Protein AF-A0A7U9MU35-F1 (afdb_monomer_lite)

Foldseek 3Di:
DDDDDDPPPVPVVVVVVVVVVVVVVVVVVVCVVPVVPVVVVVCVVVVVPPPQPEDPADPDPVPGDDDPSRHDDPPDDFDWDADPVRDIDGPVVVPD

Secondary structure (DSSP, 8-state):
--------SHHHHHHHHHHHHHHHHHHHHHHHHTHHHHHHHHHHHTT-S-----PPPPSSGGG---BTTBPPPTT----EEE-TTS-EEEGGGG--

Sequence (96 aa):
MAKKRNSRKNTRRKYWKVIPILFLIYFSVGVIQNRDSILPFLLERIGVNDDSHSIPVSEEWNLIVVNRWNEIPEDFSISLTELSNGQSVDSRICSS

pLDDT: mean 78.57, std 14.04, range [42.12, 97.62]

Structure (mmCIF, N/CA/C/O backbone):
data_AF-A0A7U9MU35-F1
#
_entry.id   AF-A0A7U9MU35-F1
#
loop_
_atom_site.group_PDB
_atom_site.id
_atom_site.type_symbol
_atom_site.label_atom_id
_atom_site.label_alt_id
_atom_site.label_comp_id
_atom_site.label_asym_id
_atom_site.label_entity_id
_atom_site.label_seq_id
_atom_site.pdbx_PDB_ins_code
_atom_site.Cartn_x
_atom_site.Cartn_y
_atom_site.Cartn_z
_atom_site.occupancy
_atom_site.B_iso_or_equiv
_atom_site.auth_seq_id
_atom_site.auth_comp_id
_atom_site.auth_asym_id
_atom_site.auth_atom_id
_atom_site.pdbx_PDB_model_num
ATOM 1 N N . MET A 1 1 ? 63.395 34.412 -46.638 1.00 42.12 1 MET A N 1
ATOM 2 C CA . MET A 1 1 ? 63.122 33.025 -46.190 1.00 42.12 1 MET A CA 1
ATOM 3 C C . MET A 1 1 ? 61.674 32.966 -45.686 1.00 42.12 1 MET A C 1
ATOM 5 O O . MET A 1 1 ? 61.399 33.515 -44.630 1.00 42.12 1 MET A O 1
ATOM 9 N N . ALA A 1 2 ? 60.718 32.450 -46.474 1.00 52.69 2 ALA A N 1
ATOM 10 C CA . ALA A 1 2 ? 59.279 32.556 -46.175 1.00 52.69 2 ALA A CA 1
ATOM 11 C C . ALA A 1 2 ? 58.666 31.215 -45.725 1.00 52.69 2 ALA A C 1
ATOM 13 O O . ALA A 1 2 ? 58.892 30.163 -46.318 1.00 52.69 2 ALA A O 1
ATOM 14 N N . LYS A 1 3 ? 57.906 31.286 -44.628 1.00 57.56 3 LYS A N 1
ATOM 15 C CA . LYS A 1 3 ? 57.417 30.187 -43.784 1.00 57.56 3 LYS A CA 1
ATOM 16 C C . LYS A 1 3 ? 56.285 29.390 -44.453 1.00 57.56 3 LYS A C 1
ATOM 18 O O . LYS A 1 3 ? 55.227 29.934 -44.762 1.00 57.56 3 LYS A O 1
ATOM 23 N N . LYS A 1 4 ? 56.482 28.076 -44.615 1.00 52.28 4 LYS A N 1
ATOM 24 C CA . LYS A 1 4 ? 55.506 27.130 -45.189 1.00 52.28 4 LYS A CA 1
ATOM 25 C C . LYS A 1 4 ? 54.269 27.005 -44.281 1.00 52.28 4 LYS A C 1
ATOM 27 O O . LYS A 1 4 ? 54.335 26.467 -43.176 1.00 52.28 4 LYS A O 1
ATOM 32 N N . ARG A 1 5 ? 53.131 27.531 -44.743 1.00 60.28 5 ARG A N 1
ATOM 33 C CA . ARG A 1 5 ? 51.836 27.551 -44.040 1.00 60.28 5 ARG A CA 1
ATOM 34 C C . ARG A 1 5 ? 51.211 26.150 -44.032 1.00 60.28 5 ARG A C 1
ATOM 36 O O . ARG A 1 5 ? 50.802 25.629 -45.063 1.00 60.28 5 ARG A O 1
ATOM 43 N N . ASN A 1 6 ? 51.127 25.542 -42.850 1.00 60.56 6 ASN A N 1
ATOM 44 C CA . ASN A 1 6 ? 50.521 24.227 -42.620 1.00 60.56 6 ASN A CA 1
ATOM 45 C C . ASN A 1 6 ? 48.998 24.236 -42.874 1.00 60.56 6 ASN A C 1
ATOM 47 O O . ASN A 1 6 ? 48.211 24.476 -41.959 1.00 60.56 6 ASN A O 1
ATOM 51 N N . SER A 1 7 ? 48.578 23.918 -44.101 1.00 56.69 7 SER A N 1
ATOM 52 C CA . SER A 1 7 ? 47.170 23.773 -44.507 1.00 56.69 7 SER A CA 1
ATOM 53 C C . SER A 1 7 ? 46.738 22.297 -44.567 1.00 56.69 7 SER A C 1
ATOM 55 O O . SER A 1 7 ? 46.437 21.759 -45.625 1.00 56.69 7 SER A O 1
ATOM 57 N N . ARG A 1 8 ? 46.765 21.581 -43.434 1.00 55.25 8 ARG A N 1
ATOM 58 C CA . ARG A 1 8 ? 46.262 20.184 -43.341 1.00 55.25 8 ARG A CA 1
ATOM 59 C C . ARG A 1 8 ? 45.479 19.876 -42.059 1.00 55.25 8 ARG A C 1
ATOM 61 O O . ARG A 1 8 ? 45.236 18.723 -41.734 1.00 55.25 8 ARG A O 1
ATOM 68 N N . LYS A 1 9 ? 45.064 20.903 -41.311 1.00 54.53 9 LYS A N 1
ATOM 69 C CA . LYS A 1 9 ? 44.424 20.736 -39.988 1.00 54.53 9 LYS A CA 1
ATOM 70 C C . LYS A 1 9 ? 42.898 20.933 -39.996 1.00 54.53 9 LYS A C 1
ATOM 72 O O . LYS A 1 9 ? 42.248 20.663 -38.992 1.00 54.53 9 LYS A O 1
ATOM 77 N N . ASN A 1 10 ? 42.316 21.363 -41.122 1.00 56.41 10 ASN A N 1
ATOM 78 C CA . ASN A 1 10 ? 40.887 21.698 -41.227 1.00 56.41 10 ASN A CA 1
ATOM 79 C C . ASN A 1 10 ? 39.981 20.549 -41.690 1.00 56.41 10 ASN A C 1
ATOM 81 O O . ASN A 1 10 ? 38.771 20.671 -41.563 1.00 56.41 10 ASN A O 1
ATOM 85 N N . THR A 1 11 ? 40.513 19.441 -42.205 1.00 56.50 11 THR A N 1
ATOM 86 C CA . THR A 1 11 ? 39.700 18.283 -42.624 1.00 56.50 11 THR A CA 1
ATOM 87 C C . THR A 1 11 ? 39.333 17.397 -41.436 1.00 56.50 11 THR A C 1
ATOM 89 O O . THR A 1 11 ? 38.158 17.113 -41.239 1.00 56.50 11 THR A O 1
ATOM 92 N N . ARG A 1 12 ? 40.291 17.066 -40.556 1.00 61.91 12 ARG A N 1
ATOM 93 C CA . ARG A 1 12 ? 40.024 16.329 -39.301 1.00 61.91 12 ARG A CA 1
ATOM 94 C C . ARG A 1 12 ? 39.003 17.030 -38.397 1.00 61.91 12 ARG A C 1
ATOM 96 O O . ARG A 1 12 ? 38.123 16.373 -37.860 1.00 61.91 12 ARG A O 1
ATOM 103 N N . ARG A 1 13 ? 39.070 18.364 -38.284 1.00 62.34 13 ARG A N 1
ATOM 104 C CA . ARG A 1 13 ? 38.100 19.164 -37.509 1.00 62.34 13 ARG A CA 1
ATOM 105 C C . ARG A 1 13 ? 36.678 19.129 -38.083 1.00 62.34 13 ARG A C 1
ATOM 107 O O . ARG A 1 13 ? 35.737 19.323 -37.326 1.00 62.34 13 ARG A O 1
ATOM 114 N N . LYS A 1 14 ? 36.516 18.903 -39.394 1.00 63.56 14 LYS A N 1
ATOM 115 C CA . LYS A 1 14 ? 35.197 18.786 -40.039 1.00 63.56 14 LYS A CA 1
ATOM 116 C C . LYS A 1 14 ? 34.548 17.444 -39.715 1.00 63.56 14 LYS A C 1
ATOM 118 O O . LYS A 1 14 ? 33.427 17.429 -39.229 1.00 63.56 14 LYS A O 1
ATOM 123 N N . TYR A 1 15 ? 35.272 16.339 -39.888 1.00 72.75 15 TYR A N 1
ATOM 124 C CA . TYR A 1 15 ? 34.743 15.001 -39.595 1.00 72.75 15 TYR A CA 1
ATOM 125 C C . TYR A 1 15 ? 34.415 14.802 -38.117 1.00 72.75 15 TYR A C 1
ATOM 127 O O . TYR A 1 15 ? 33.407 14.185 -37.798 1.00 72.75 15 TYR A O 1
ATOM 135 N N . TRP A 1 16 ? 35.190 15.412 -37.218 1.00 79.00 16 TRP A N 1
ATOM 136 C CA . TRP A 1 16 ? 34.907 15.364 -35.783 1.00 79.00 16 TRP A CA 1
ATOM 137 C C . TRP A 1 16 ? 33.543 15.970 -35.408 1.00 79.00 16 TRP A C 1
ATOM 139 O O . TRP A 1 16 ? 32.965 15.583 -34.403 1.00 79.00 16 TRP A O 1
ATOM 149 N N . LYS A 1 17 ? 32.995 16.867 -36.244 1.00 78.94 17 LYS A N 1
ATOM 150 C CA . LYS A 1 17 ? 31.634 17.405 -36.088 1.00 78.94 17 LYS A CA 1
ATOM 151 C C . LYS A 1 17 ? 30.551 16.547 -36.752 1.00 78.94 17 LYS A C 1
ATOM 153 O O . LYS A 1 17 ? 29.406 16.614 -36.335 1.00 78.94 17 LYS A O 1
ATOM 158 N N . VAL A 1 18 ? 30.893 15.743 -37.762 1.00 86.00 18 VAL A N 1
ATOM 159 C CA . VAL A 1 18 ? 29.940 14.879 -38.490 1.00 86.00 18 VAL A CA 1
ATOM 160 C C . VAL A 1 18 ? 29.707 13.555 -37.759 1.00 86.00 18 VAL A C 1
ATOM 162 O O . VAL A 1 18 ? 28.595 13.041 -37.758 1.00 86.00 18 VAL A O 1
ATOM 165 N N . ILE A 1 19 ? 30.735 13.030 -37.090 1.00 86.31 19 ILE A N 1
ATOM 166 C CA . ILE A 1 19 ? 30.659 11.791 -36.303 1.00 86.31 19 ILE A CA 1
ATOM 167 C C . ILE A 1 19 ? 29.528 11.812 -35.255 1.00 86.31 19 ILE A C 1
ATOM 169 O O . ILE A 1 19 ? 28.728 10.878 -35.270 1.00 86.31 19 ILE A O 1
ATOM 173 N N . PRO A 1 20 ? 29.382 12.839 -34.388 1.00 89.81 20 PRO A N 1
ATOM 174 C CA . PRO A 1 20 ? 28.284 12.857 -33.420 1.00 89.81 20 PRO A CA 1
ATOM 175 C C . PRO A 1 20 ? 26.914 12.952 -34.100 1.00 89.81 20 PRO A C 1
ATOM 177 O O . PRO A 1 20 ? 25.962 12.351 -33.622 1.00 89.81 20 PRO A O 1
ATOM 180 N N . ILE A 1 21 ? 26.813 13.639 -35.242 1.00 89.25 21 ILE A N 1
ATOM 181 C CA . ILE A 1 21 ? 25.556 13.765 -35.994 1.00 89.25 21 ILE A CA 1
ATOM 182 C C . ILE A 1 21 ? 25.127 12.405 -36.557 1.00 89.25 21 ILE A C 1
ATOM 184 O O . ILE A 1 21 ? 23.975 12.013 -36.403 1.00 89.25 21 ILE A O 1
ATOM 188 N N . LEU A 1 22 ? 26.049 11.653 -37.163 1.00 90.25 22 LEU A N 1
ATOM 189 C CA . LEU A 1 22 ? 25.759 10.308 -37.671 1.00 90.25 22 LEU A CA 1
ATOM 190 C C . LEU A 1 22 ? 25.425 9.327 -36.544 1.00 90.25 22 LEU A C 1
ATOM 192 O O . LEU A 1 22 ? 24.537 8.495 -36.706 1.00 90.25 22 LEU A O 1
ATOM 196 N N . PHE A 1 23 ? 26.098 9.451 -35.397 1.00 89.56 23 PHE A N 1
ATOM 197 C CA . PHE A 1 23 ? 25.796 8.645 -34.219 1.00 89.56 23 PHE A CA 1
ATOM 198 C C . PHE A 1 23 ? 24.391 8.934 -33.683 1.00 89.56 23 PHE A C 1
ATOM 200 O O . PHE A 1 23 ? 23.649 7.999 -33.402 1.00 89.56 23 PHE A O 1
ATOM 207 N N . LEU A 1 24 ? 24.000 10.211 -33.609 1.00 88.56 24 LEU A N 1
ATOM 208 C CA . LEU A 1 24 ? 22.649 10.606 -33.215 1.00 88.56 24 LEU A CA 1
ATOM 209 C C . LEU A 1 24 ? 21.601 10.058 -34.186 1.00 88.56 24 LEU A C 1
ATOM 211 O O . LEU A 1 24 ? 20.623 9.489 -33.727 1.00 88.56 24 LEU A O 1
ATOM 215 N N . ILE A 1 25 ? 21.827 10.140 -35.501 1.00 90.81 25 ILE A N 1
ATOM 216 C CA . ILE A 1 25 ? 20.898 9.597 -36.508 1.00 90.81 25 ILE A CA 1
ATOM 217 C C . ILE A 1 25 ? 20.767 8.073 -36.378 1.00 90.81 25 ILE A C 1
ATOM 219 O O . ILE A 1 25 ? 19.654 7.550 -36.375 1.00 90.81 25 ILE A O 1
ATOM 223 N N . TYR A 1 26 ? 21.884 7.356 -36.242 1.00 88.56 26 TYR A N 1
ATOM 224 C CA . TYR A 1 26 ? 21.875 5.905 -36.039 1.00 88.56 26 TYR A CA 1
ATOM 225 C C . TYR A 1 26 ? 21.135 5.522 -34.751 1.00 88.56 26 TYR A C 1
ATOM 227 O O . TYR A 1 26 ? 20.296 4.621 -34.756 1.00 88.56 26 TYR A O 1
ATOM 235 N N . PHE A 1 27 ? 21.394 6.255 -33.668 1.00 84.62 27 PHE A N 1
ATOM 236 C CA . PHE A 1 27 ? 20.719 6.068 -32.392 1.00 84.62 27 PHE A CA 1
ATOM 237 C C . PHE A 1 27 ? 19.214 6.324 -32.519 1.00 84.62 27 PHE A C 1
ATOM 239 O O . PHE A 1 27 ? 18.424 5.488 -32.096 1.00 84.62 27 PHE A O 1
ATOM 246 N N . SER A 1 28 ? 18.802 7.405 -33.187 1.00 82.00 28 SER A N 1
ATOM 247 C CA . SER A 1 28 ? 17.394 7.709 -33.462 1.00 82.00 28 SER A CA 1
ATOM 248 C C . SER A 1 28 ? 16.690 6.586 -34.229 1.00 82.00 28 SER A C 1
ATOM 250 O O . SER A 1 28 ? 15.576 6.216 -33.873 1.00 82.00 28 SER A O 1
ATOM 252 N N . VAL A 1 29 ? 17.329 5.999 -35.245 1.00 85.31 29 VAL A N 1
ATOM 253 C CA . VAL A 1 29 ? 16.755 4.866 -35.997 1.00 85.31 29 VAL A CA 1
ATOM 254 C C . VAL A 1 29 ? 16.625 3.618 -35.117 1.00 85.31 29 VAL A C 1
ATOM 256 O O . VAL A 1 29 ? 15.581 2.963 -35.138 1.00 85.31 29 VAL A O 1
ATOM 259 N N . GLY A 1 30 ? 17.639 3.318 -34.299 1.00 79.50 30 GLY A N 1
ATOM 260 C CA . GLY A 1 30 ? 17.587 2.218 -33.331 1.00 79.50 30 GLY A CA 1
ATOM 261 C C . GLY A 1 30 ? 16.487 2.395 -32.277 1.00 79.50 30 GLY A C 1
ATOM 262 O O . GLY A 1 30 ? 15.817 1.421 -31.925 1.00 79.50 30 GLY A O 1
ATOM 263 N N . VAL A 1 31 ? 16.250 3.639 -31.841 1.00 76.38 31 VAL A N 1
ATOM 264 C CA . VAL A 1 31 ? 15.154 4.024 -30.935 1.00 76.38 31 VAL A CA 1
ATOM 265 C C . VAL A 1 31 ? 13.793 3.775 -31.582 1.00 76.38 31 VAL A C 1
ATOM 267 O O . VAL A 1 31 ? 12.920 3.208 -30.939 1.00 76.38 31 VAL A O 1
ATOM 270 N N . ILE A 1 32 ? 13.607 4.136 -32.855 1.00 76.81 32 ILE A N 1
ATOM 271 C CA . ILE A 1 32 ? 12.330 3.947 -33.571 1.00 76.81 32 ILE A CA 1
ATOM 272 C C . ILE A 1 32 ? 11.992 2.456 -33.748 1.00 76.81 32 ILE A C 1
ATOM 274 O O . ILE A 1 32 ? 10.827 2.066 -33.631 1.00 76.81 32 ILE A O 1
ATOM 278 N N . GLN A 1 33 ? 12.995 1.615 -34.018 1.00 79.00 33 GLN A N 1
ATOM 279 C CA . GLN A 1 33 ? 12.806 0.168 -34.184 1.00 79.00 33 GLN A CA 1
ATOM 280 C C . GLN A 1 33 ? 12.530 -0.554 -32.857 1.00 79.00 33 GLN A C 1
ATOM 282 O O . GLN A 1 33 ? 11.752 -1.500 -32.845 1.00 79.00 33 GLN A O 1
ATOM 287 N N . ASN A 1 34 ? 13.107 -0.085 -31.746 1.00 69.69 34 ASN A N 1
ATOM 288 C CA . ASN A 1 34 ? 12.933 -0.663 -30.404 1.00 69.69 34 ASN A CA 1
ATOM 289 C C . ASN A 1 34 ? 12.115 0.257 -29.482 1.00 69.69 34 ASN A C 1
ATOM 291 O O . ASN A 1 34 ? 12.340 0.310 -28.270 1.00 69.69 34 ASN A O 1
ATOM 295 N N . ARG A 1 35 ? 11.184 1.021 -30.065 1.00 64.88 35 ARG A N 1
ATOM 296 C CA . ARG A 1 35 ? 10.410 2.069 -29.380 1.00 64.88 35 ARG A CA 1
ATOM 297 C C . ARG A 1 35 ? 9.687 1.553 -28.134 1.00 64.88 35 ARG A C 1
ATOM 299 O O . ARG A 1 35 ? 9.693 2.235 -27.114 1.00 64.88 35 ARG A O 1
ATOM 306 N N . ASP A 1 36 ? 9.165 0.327 -28.206 1.00 70.81 36 ASP A N 1
ATOM 307 C CA . ASP A 1 36 ? 8.360 -0.296 -27.152 1.00 70.81 36 ASP A CA 1
ATOM 308 C C . ASP A 1 36 ? 9.206 -0.654 -25.911 1.00 70.81 36 ASP A C 1
ATOM 310 O O . ASP A 1 36 ? 8.667 -0.819 -24.824 1.00 70.81 36 ASP A O 1
ATOM 314 N N . SER A 1 37 ? 10.540 -0.724 -26.042 1.00 73.62 37 SER A N 1
ATOM 315 C CA . SER A 1 37 ? 11.465 -1.029 -24.937 1.00 73.62 37 SER A CA 1
ATOM 316 C C . SER A 1 37 ? 12.331 0.161 -24.514 1.00 73.62 37 SER A C 1
ATOM 318 O O . SER A 1 37 ? 12.679 0.288 -23.344 1.00 73.62 37 SER A O 1
ATOM 320 N N . ILE A 1 38 ? 12.699 1.048 -25.444 1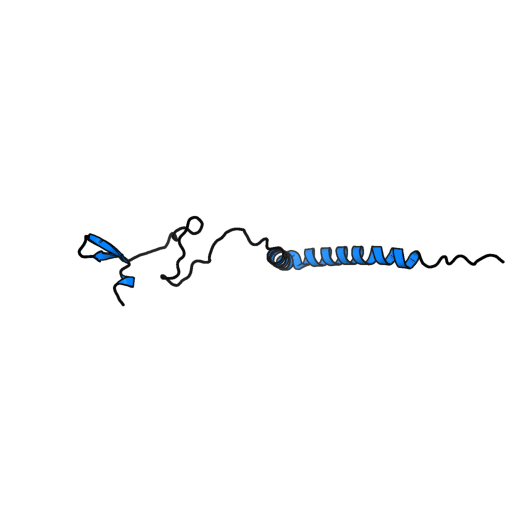.00 76.44 38 ILE A N 1
ATOM 321 C CA . ILE A 1 38 ? 13.632 2.148 -25.157 1.00 76.44 38 ILE A CA 1
ATOM 322 C C . ILE A 1 38 ? 12.936 3.337 -24.489 1.00 76.44 38 ILE A C 1
ATOM 324 O O . ILE A 1 38 ? 13.527 3.957 -23.608 1.00 76.44 38 ILE A O 1
ATOM 328 N N . LEU A 1 39 ? 11.698 3.661 -24.875 1.00 74.88 39 LEU A N 1
ATOM 329 C CA . LEU A 1 39 ? 10.959 4.769 -24.262 1.00 74.88 39 LEU A CA 1
ATOM 330 C C . LEU A 1 39 ? 10.720 4.572 -22.753 1.00 74.88 39 LEU A C 1
ATOM 332 O O . LEU A 1 39 ? 11.111 5.472 -22.013 1.00 74.88 39 LEU A O 1
ATOM 336 N N . PRO A 1 40 ? 10.184 3.435 -22.261 1.00 73.81 40 PRO A N 1
ATOM 337 C CA . PRO A 1 40 ? 10.012 3.228 -20.819 1.00 73.81 40 PRO A CA 1
ATOM 338 C C . PRO A 1 40 ? 11.343 3.266 -20.047 1.00 73.81 40 PRO A C 1
ATOM 340 O O . PRO A 1 40 ? 11.429 3.932 -19.021 1.00 73.81 40 PRO A O 1
ATOM 343 N N . PHE A 1 41 ? 12.416 2.671 -20.586 1.00 75.12 41 PHE A N 1
ATOM 344 C CA . PHE A 1 41 ? 13.760 2.722 -19.988 1.00 75.12 41 PHE A CA 1
ATOM 345 C C . PHE A 1 41 ? 14.333 4.148 -19.892 1.00 75.12 41 PHE A C 1
ATOM 347 O O . PHE A 1 41 ? 14.976 4.517 -18.906 1.00 75.12 41 PHE A O 1
ATOM 354 N N . LEU A 1 42 ? 14.134 4.970 -20.929 1.00 75.44 42 LEU A N 1
ATOM 355 C CA . LEU A 1 42 ? 14.592 6.360 -20.921 1.00 75.44 42 LEU A CA 1
ATOM 356 C C . LEU A 1 42 ? 13.770 7.218 -19.960 1.00 75.44 42 LEU A C 1
ATOM 358 O O . LEU A 1 42 ? 14.375 8.034 -19.271 1.00 75.44 42 LEU A O 1
ATOM 362 N N . LEU A 1 43 ? 12.447 7.020 -19.906 1.00 73.19 43 LEU A N 1
ATOM 363 C CA . LEU A 1 43 ? 11.526 7.727 -19.006 1.00 73.19 43 LEU A CA 1
ATOM 364 C C . LEU A 1 43 ? 11.847 7.454 -17.527 1.00 73.19 43 LEU A C 1
ATOM 366 O O . LEU A 1 43 ? 11.955 8.402 -16.749 1.00 73.19 43 LEU A O 1
ATOM 370 N N . GLU A 1 44 ? 12.130 6.197 -17.174 1.00 73.75 44 GLU A N 1
ATOM 371 C CA . GLU A 1 44 ? 12.605 5.810 -15.837 1.00 73.75 44 GLU A CA 1
ATOM 372 C C . GLU A 1 44 ? 13.905 6.548 -15.467 1.00 73.75 44 GLU A C 1
ATOM 374 O O . GLU A 1 44 ? 14.034 7.119 -14.383 1.00 73.75 44 GLU A O 1
ATOM 379 N N . ARG A 1 45 ? 14.868 6.614 -16.398 1.00 74.94 45 ARG A N 1
ATOM 380 C CA . ARG A 1 45 ? 16.185 7.227 -16.153 1.00 74.94 45 ARG A CA 1
ATOM 381 C C . ARG A 1 45 ? 16.149 8.748 -16.013 1.00 74.94 45 ARG A C 1
ATOM 383 O O . ARG A 1 45 ? 17.008 9.311 -15.334 1.00 74.94 45 ARG A O 1
ATOM 390 N N . ILE A 1 46 ? 15.206 9.415 -16.674 1.00 73.62 46 ILE A N 1
ATOM 391 C CA . ILE A 1 46 ? 14.993 10.863 -16.529 1.00 73.62 46 ILE A CA 1
ATOM 392 C C . ILE A 1 46 ? 14.079 11.203 -15.345 1.00 73.62 46 ILE A C 1
ATOM 394 O O . ILE A 1 46 ? 13.792 12.378 -15.136 1.00 73.62 46 ILE A O 1
ATOM 398 N N . GLY A 1 47 ? 13.642 10.201 -14.571 1.00 63.19 47 GLY A N 1
ATOM 399 C CA . GLY A 1 47 ? 12.761 10.400 -13.424 1.00 63.19 47 GLY A CA 1
ATOM 400 C C . GLY A 1 47 ? 11.359 10.863 -13.812 1.00 63.19 47 GLY A C 1
ATOM 401 O O . GLY A 1 47 ? 10.630 11.329 -12.949 1.00 63.19 47 GLY A O 1
ATOM 402 N N . VAL A 1 48 ? 10.967 10.714 -15.083 1.00 68.06 48 VAL A N 1
ATOM 403 C CA . VAL A 1 48 ? 9.578 10.886 -15.535 1.00 68.06 48 VAL A CA 1
ATOM 404 C C . VAL A 1 48 ? 8.863 9.557 -15.284 1.00 68.06 48 VAL A C 1
ATOM 406 O O . VAL A 1 48 ? 8.337 8.915 -16.187 1.00 68.06 48 VAL A O 1
ATOM 409 N N . ASN A 1 49 ? 8.938 9.093 -14.040 1.00 65.25 49 ASN A N 1
ATOM 410 C CA . ASN A 1 49 ? 7.924 8.201 -13.518 1.00 65.25 49 ASN A CA 1
ATOM 411 C C . ASN A 1 49 ? 6.766 9.103 -13.115 1.00 65.25 49 ASN A C 1
ATOM 413 O O . ASN A 1 49 ? 6.990 10.187 -12.583 1.00 65.25 49 ASN A O 1
ATOM 417 N N . ASP A 1 50 ? 5.560 8.674 -13.461 1.00 61.94 50 ASP A N 1
ATOM 418 C CA . ASP A 1 50 ? 4.310 9.329 -13.108 1.00 61.94 50 ASP A CA 1
ATOM 419 C C . ASP A 1 50 ? 4.388 9.860 -11.667 1.00 61.94 50 ASP A C 1
ATOM 421 O O . ASP A 1 50 ? 4.570 9.077 -10.734 1.00 61.94 50 ASP A O 1
ATOM 425 N N . ASP A 1 51 ? 4.281 11.183 -11.487 1.00 56.69 51 ASP A N 1
ATOM 426 C CA . ASP A 1 51 ? 4.293 11.871 -10.185 1.00 56.69 51 ASP A CA 1
ATOM 427 C C . ASP A 1 51 ? 3.147 11.408 -9.264 1.00 56.69 51 ASP A C 1
ATOM 429 O O . ASP A 1 51 ? 2.971 11.937 -8.159 1.00 56.69 51 ASP A O 1
ATOM 433 N N . SER A 1 52 ? 2.359 10.413 -9.684 1.00 60.09 52 SER A N 1
ATOM 434 C CA . SER A 1 52 ? 1.538 9.614 -8.795 1.00 60.09 52 SER A CA 1
ATOM 435 C C . SER A 1 52 ? 2.415 9.115 -7.636 1.00 60.09 52 SER A C 1
ATOM 437 O O . SER A 1 52 ? 3.195 8.173 -7.738 1.00 60.09 52 SER A O 1
ATOM 439 N N . HIS A 1 53 ? 2.287 9.765 -6.481 1.00 55.47 53 HIS A N 1
ATOM 440 C CA . HIS A 1 53 ? 2.792 9.278 -5.196 1.00 55.47 53 HIS A CA 1
ATOM 441 C C . HIS A 1 53 ? 1.964 8.062 -4.734 1.00 55.47 53 HIS A C 1
ATOM 443 O O . HIS A 1 53 ? 1.603 7.957 -3.559 1.00 55.47 53 HIS A O 1
ATOM 449 N N . SER A 1 54 ? 1.607 7.185 -5.677 1.00 61.06 54 SER A N 1
ATOM 450 C CA . SER A 1 54 ? 0.865 5.967 -5.435 1.00 61.06 54 SER A CA 1
ATOM 451 C C . SER A 1 54 ? 1.848 4.972 -4.836 1.00 61.06 54 SER A C 1
ATOM 453 O O . SER A 1 54 ? 2.735 4.429 -5.496 1.00 61.06 54 SER A O 1
ATOM 455 N N . ILE A 1 55 ? 1.753 4.802 -3.521 1.00 68.69 55 ILE A N 1
ATOM 456 C CA . ILE A 1 55 ? 2.445 3.703 -2.865 1.00 68.69 55 ILE A CA 1
ATOM 457 C C . ILE A 1 55 ? 1.675 2.447 -3.282 1.00 68.69 55 ILE A C 1
ATOM 459 O O . ILE A 1 55 ? 0.449 2.433 -3.142 1.00 68.69 55 ILE A O 1
ATOM 463 N N . PRO A 1 56 ? 2.341 1.407 -3.815 1.00 69.81 56 PRO A N 1
ATOM 464 C CA . PRO A 1 56 ? 1.651 0.169 -4.138 1.00 69.81 56 PRO A CA 1
ATOM 465 C C . PRO A 1 56 ? 0.941 -0.343 -2.882 1.00 69.81 56 PRO A C 1
ATOM 467 O O . PRO A 1 56 ? 1.549 -0.428 -1.812 1.00 69.81 56 PRO A O 1
ATOM 470 N N . VAL A 1 57 ? -0.354 -0.640 -3.005 1.00 72.75 57 VAL A N 1
ATOM 471 C CA . VAL A 1 57 ? -1.160 -1.155 -1.894 1.00 72.75 57 VAL A CA 1
ATOM 472 C C . VAL A 1 57 ? -0.545 -2.479 -1.447 1.00 72.75 57 VAL A C 1
ATOM 474 O O . VAL A 1 57 ? -0.453 -3.421 -2.231 1.00 72.75 57 VAL A O 1
ATOM 477 N N . SER A 1 58 ? -0.069 -2.530 -0.202 1.00 76.25 58 SER A N 1
ATOM 478 C CA . SER A 1 58 ? 0.460 -3.760 0.387 1.00 76.25 58 SER A CA 1
ATOM 479 C C . SER A 1 58 ? -0.662 -4.784 0.548 1.00 76.25 58 SER A C 1
ATOM 481 O O . SER A 1 58 ? -1.748 -4.440 1.011 1.00 76.25 58 SER A O 1
ATOM 483 N N . GLU A 1 59 ? -0.382 -6.050 0.234 1.00 77.12 59 GLU A N 1
ATOM 484 C CA . GLU A 1 59 ? -1.291 -7.165 0.540 1.00 77.12 59 GLU A CA 1
ATOM 485 C C . GLU A 1 59 ? -1.390 -7.425 2.058 1.00 77.12 59 GLU A C 1
ATOM 487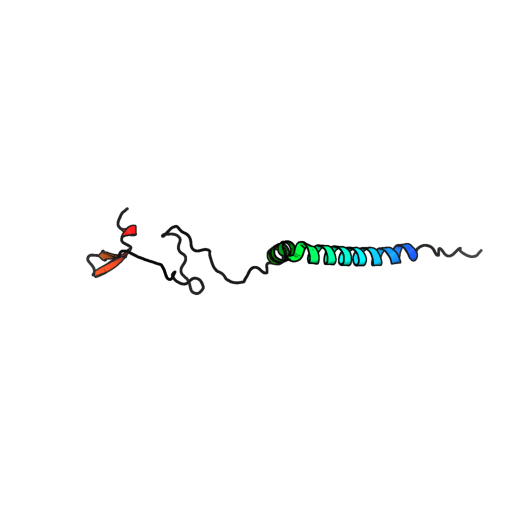 O O . GLU A 1 59 ? -2.325 -8.070 2.535 1.00 77.12 59 GLU A O 1
ATOM 492 N N . GLU A 1 60 ? -0.437 -6.911 2.843 1.00 84.50 60 GLU A N 1
ATOM 493 C CA . GLU A 1 60 ? -0.424 -7.027 4.298 1.00 84.50 60 GLU A CA 1
ATOM 494 C C . GLU A 1 60 ? -1.272 -5.924 4.957 1.00 84.50 60 GLU A C 1
ATOM 496 O O . GLU A 1 60 ? -1.001 -4.728 4.816 1.00 84.50 60 GLU A O 1
ATOM 501 N N . TRP A 1 61 ? -2.286 -6.330 5.731 1.00 87.00 61 TRP A N 1
ATOM 502 C CA . TRP A 1 61 ? -3.302 -5.432 6.298 1.00 87.00 61 TRP A CA 1
ATOM 503 C C . TRP A 1 61 ? -2.742 -4.319 7.199 1.00 87.00 61 TRP A C 1
ATOM 505 O O . TRP A 1 61 ? -3.287 -3.217 7.224 1.00 87.00 61 TRP A O 1
ATOM 515 N N . ASN A 1 62 ? -1.663 -4.589 7.937 1.00 90.00 62 ASN A N 1
ATOM 516 C CA . ASN A 1 62 ? -1.019 -3.655 8.868 1.00 90.00 62 ASN A CA 1
ATOM 517 C C . ASN A 1 62 ? -0.041 -2.683 8.189 1.00 90.00 62 ASN A C 1
ATOM 519 O O . ASN A 1 62 ? 0.568 -1.868 8.881 1.00 90.00 62 ASN A O 1
ATOM 523 N N . LEU A 1 63 ? 0.120 -2.760 6.864 1.00 91.19 63 LEU A N 1
ATOM 524 C CA . LEU A 1 63 ? 1.021 -1.900 6.088 1.00 91.19 63 LEU A CA 1
ATOM 525 C C . LEU A 1 63 ? 0.288 -1.026 5.060 1.00 91.19 63 LEU A C 1
ATOM 527 O O . LEU A 1 63 ? 0.932 -0.363 4.246 1.00 91.19 63 LEU A O 1
ATOM 531 N N . ILE A 1 64 ? -1.046 -1.000 5.088 1.00 89.56 64 ILE A N 1
ATOM 532 C CA . ILE A 1 64 ? -1.836 -0.111 4.233 1.00 89.56 64 ILE A CA 1
ATOM 533 C C . ILE A 1 64 ? -1.566 1.342 4.645 1.00 89.56 64 ILE A C 1
ATOM 535 O O . ILE A 1 64 ? -1.771 1.730 5.797 1.00 89.56 64 ILE A O 1
ATOM 539 N N . VAL A 1 65 ? -1.114 2.158 3.691 1.00 90.50 65 VAL A N 1
ATOM 540 C CA . VAL A 1 65 ? -0.850 3.584 3.905 1.00 90.50 65 VAL A CA 1
ATOM 541 C C . VAL A 1 65 ? -2.050 4.393 3.436 1.00 90.50 65 VAL A C 1
ATOM 543 O O . VAL A 1 65 ? -2.372 4.389 2.254 1.00 90.50 65 VAL A O 1
ATOM 546 N N . VAL A 1 66 ? -2.663 5.142 4.354 1.00 89.94 66 VAL A N 1
ATOM 547 C CA . VAL A 1 66 ? -3.780 6.044 4.046 1.00 89.94 66 VAL A CA 1
ATOM 548 C C . VAL A 1 66 ? -3.360 7.488 4.310 1.00 89.94 66 VAL A C 1
ATOM 550 O O . VAL A 1 66 ? -2.957 7.838 5.421 1.00 89.94 66 VAL A O 1
ATOM 553 N N . ASN A 1 67 ? -3.426 8.339 3.287 1.00 90.88 67 ASN A N 1
ATOM 554 C CA . ASN A 1 67 ? -3.127 9.772 3.371 1.00 90.88 67 ASN A CA 1
ATOM 555 C C . ASN A 1 67 ? -3.843 10.546 2.243 1.00 90.88 67 ASN A C 1
ATOM 557 O O . ASN A 1 67 ? -4.567 9.965 1.449 1.00 90.88 67 ASN A O 1
ATOM 561 N N . ARG A 1 68 ? -3.637 11.868 2.138 1.00 91.25 68 ARG A N 1
ATOM 562 C CA . ARG A 1 68 ? -4.289 12.716 1.112 1.00 91.25 68 ARG A CA 1
ATOM 563 C C . ARG A 1 68 ? -4.108 12.211 -0.328 1.00 91.25 68 ARG A C 1
ATOM 565 O O . ARG A 1 68 ? -4.946 12.496 -1.171 1.00 91.25 68 ARG A O 1
ATOM 572 N N . TRP A 1 69 ? -2.999 11.539 -0.605 1.00 87.81 69 TRP A N 1
ATOM 573 C CA . TRP A 1 69 ? -2.637 11.039 -1.930 1.00 87.81 69 TRP A CA 1
ATOM 574 C C . TRP A 1 69 ? -2.882 9.532 -2.084 1.00 87.81 69 TRP A C 1
ATOM 576 O O . TRP A 1 69 ? -2.706 9.006 -3.175 1.00 87.81 69 TRP A O 1
ATOM 586 N N . ASN A 1 70 ? -3.247 8.842 -1.000 1.00 88.62 70 ASN A N 1
ATOM 587 C CA . ASN A 1 70 ? -3.455 7.397 -0.940 1.00 88.62 70 ASN A CA 1
ATOM 588 C C . ASN A 1 70 ? -4.766 7.155 -0.183 1.00 88.62 70 ASN A C 1
ATOM 590 O O . ASN A 1 70 ? -4.782 7.085 1.048 1.00 88.62 70 ASN A O 1
ATOM 594 N N . GLU A 1 71 ? -5.873 7.140 -0.922 1.00 90.62 71 GLU A N 1
ATOM 595 C CA . GLU A 1 71 ? -7.202 6.909 -0.357 1.00 90.62 71 GLU A CA 1
ATOM 596 C C . GLU A 1 71 ? -7.354 5.462 0.130 1.00 90.62 71 GLU A C 1
ATOM 598 O O . GLU A 1 71 ? -6.571 4.575 -0.213 1.00 90.62 71 GLU A O 1
ATOM 603 N N . ILE A 1 72 ? -8.366 5.227 0.965 1.00 91.06 72 ILE A N 1
ATOM 604 C CA . ILE A 1 72 ? -8.711 3.870 1.398 1.00 91.06 72 ILE A CA 1
ATOM 605 C C . ILE A 1 72 ? -9.137 3.063 0.156 1.00 91.06 72 ILE A C 1
ATOM 607 O O . ILE A 1 72 ? -9.952 3.573 -0.615 1.00 91.06 72 ILE A O 1
ATOM 611 N N . PRO A 1 73 ? -8.636 1.826 -0.040 1.00 88.88 73 PRO A N 1
ATOM 612 C CA . PRO A 1 73 ? -9.048 0.979 -1.160 1.00 88.88 73 PRO A CA 1
ATOM 613 C C . PRO A 1 73 ? -10.562 0.725 -1.182 1.00 88.88 73 PRO A C 1
ATOM 615 O O . PRO A 1 73 ? -11.174 0.528 -0.132 1.00 88.88 73 PRO A O 1
ATOM 618 N N . GLU A 1 74 ? -11.166 0.684 -2.373 1.00 88.50 74 GLU A N 1
ATOM 619 C CA . GLU A 1 74 ? -12.616 0.467 -2.540 1.00 88.50 74 GLU A CA 1
ATOM 620 C C . GLU A 1 74 ? -13.087 -0.894 -2.000 1.00 88.50 74 GLU A C 1
ATOM 622 O O . GLU A 1 74 ? -14.226 -1.038 -1.558 1.00 88.50 74 GLU A O 1
ATOM 627 N N . ASP A 1 75 ? -12.205 -1.890 -2.010 1.00 89.19 75 ASP A N 1
ATOM 628 C CA . ASP A 1 75 ? -12.434 -3.254 -1.539 1.00 89.19 75 ASP A CA 1
ATOM 629 C C . ASP A 1 75 ? -11.969 -3.484 -0.089 1.00 89.19 75 ASP A C 1
ATOM 631 O O . ASP A 1 75 ? -11.953 -4.622 0.394 1.00 89.19 75 ASP A O 1
ATOM 635 N N . PHE A 1 76 ? -11.623 -2.416 0.642 1.00 89.44 76 PHE A N 1
ATOM 636 C CA . PHE A 1 76 ? -11.213 -2.525 2.038 1.00 89.44 76 PHE A CA 1
ATOM 637 C C . PHE A 1 76 ? -12.378 -3.001 2.917 1.00 89.44 76 PHE A C 1
ATOM 639 O O . PHE A 1 76 ? -13.357 -2.290 3.150 1.00 89.44 76 PHE A O 1
ATOM 646 N N . SER A 1 77 ? -12.245 -4.212 3.457 1.00 91.00 77 SER A N 1
ATOM 647 C CA . SER A 1 77 ? -13.200 -4.807 4.391 1.00 91.00 77 SER A CA 1
ATOM 648 C C . SER A 1 77 ? -12.579 -4.982 5.775 1.00 91.00 77 SER A C 1
ATOM 650 O O . SER A 1 77 ? -11.400 -5.315 5.924 1.00 91.00 77 SER A O 1
ATOM 652 N N . ILE A 1 78 ? -13.383 -4.735 6.810 1.00 91.88 78 ILE A N 1
ATOM 653 C CA . ILE A 1 78 ? -12.952 -4.773 8.207 1.00 91.88 78 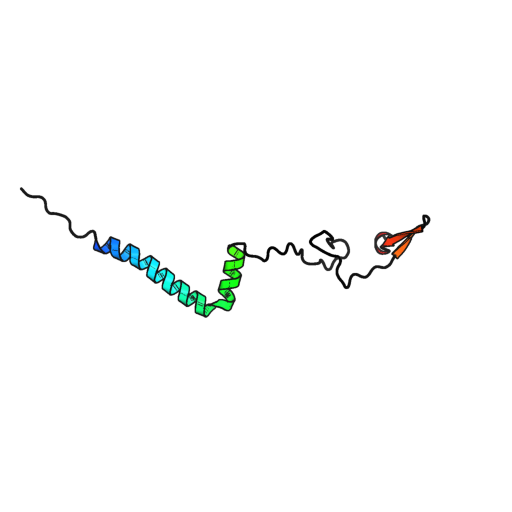ILE A CA 1
ATOM 654 C C . ILE A 1 78 ? -14.015 -5.447 9.076 1.00 91.88 78 ILE A C 1
ATOM 656 O O . ILE A 1 78 ? -15.212 -5.215 8.911 1.00 91.88 78 ILE A O 1
ATOM 660 N N . SER A 1 79 ? -13.561 -6.276 10.015 1.00 95.44 79 SER A N 1
ATOM 661 C CA . SER A 1 79 ? -14.375 -6.764 11.129 1.00 95.44 79 SER A CA 1
ATOM 662 C C . SER A 1 79 ? -14.122 -5.869 12.334 1.00 95.44 79 SER A C 1
ATOM 664 O O . SER A 1 79 ? -12.967 -5.574 12.636 1.00 95.4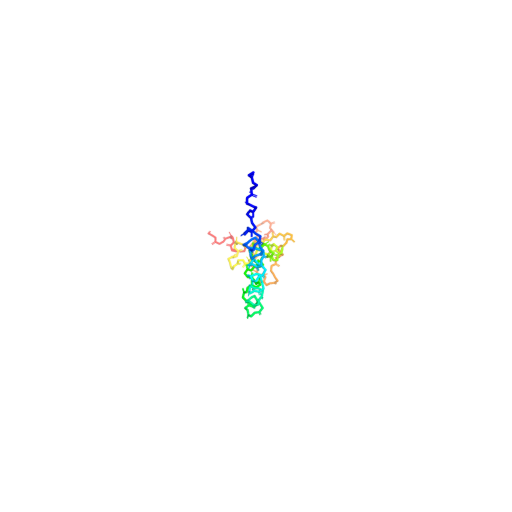4 79 SER A O 1
ATOM 666 N N . LEU A 1 80 ? -15.182 -5.443 13.019 1.00 96.50 80 LEU A N 1
ATOM 667 C CA . LEU A 1 80 ? -15.085 -4.562 14.178 1.00 96.50 80 LEU A CA 1
ATOM 668 C C . LEU A 1 80 ? -15.430 -5.304 15.470 1.00 96.50 80 LEU A C 1
ATOM 670 O O . LEU A 1 80 ? -16.389 -6.072 15.522 1.00 96.50 80 LEU A O 1
ATOM 674 N N . THR A 1 81 ? -14.667 -5.024 16.522 1.00 96.12 81 THR A N 1
ATOM 675 C CA . THR A 1 81 ? -14.957 -5.429 17.899 1.00 96.12 81 THR A CA 1
ATOM 676 C C . THR A 1 81 ? -15.333 -4.191 18.704 1.00 96.12 81 THR A C 1
ATOM 678 O O . THR A 1 81 ? -14.551 -3.241 18.776 1.00 96.12 81 THR A O 1
ATOM 681 N N . GLU A 1 82 ? -16.517 -4.200 19.318 1.00 96.94 82 GLU A N 1
ATOM 682 C CA . GLU A 1 82 ? -16.958 -3.139 20.227 1.00 96.94 82 GLU A CA 1
ATOM 683 C C . GLU A 1 82 ? -16.293 -3.298 21.604 1.00 96.94 82 GLU A C 1
ATOM 685 O O . GLU A 1 82 ? -16.244 -4.387 22.180 1.00 96.94 82 GLU A O 1
ATOM 690 N N . LEU A 1 83 ? -15.755 -2.201 22.125 1.00 96.12 83 LEU A N 1
ATOM 691 C CA . LEU A 1 83 ? -15.126 -2.101 23.436 1.00 96.12 83 LEU A CA 1
ATOM 692 C C . LEU A 1 83 ? -16.156 -1.708 24.504 1.0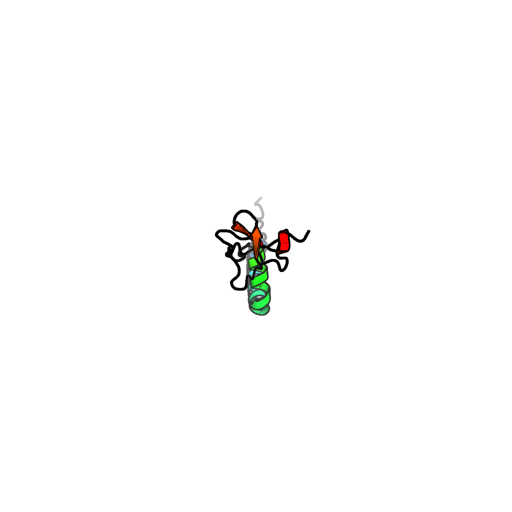0 96.12 83 LEU A C 1
ATOM 694 O O . LEU A 1 83 ? -17.214 -1.160 24.211 1.00 96.12 83 LEU A O 1
ATOM 698 N N . SER A 1 84 ? -15.813 -1.894 25.781 1.00 96.69 84 SER A N 1
ATOM 699 C CA . SER A 1 84 ? -16.706 -1.576 26.911 1.00 96.69 84 SER A CA 1
ATOM 700 C C . SER A 1 84 ? -17.108 -0.098 27.017 1.00 96.69 84 SER A C 1
ATOM 702 O O . SER A 1 84 ? -18.080 0.224 27.697 1.00 96.69 84 SER A O 1
ATOM 704 N N . ASN A 1 85 ? -16.375 0.803 26.358 1.00 96.75 85 ASN A N 1
ATOM 705 C CA . ASN A 1 85 ? -16.677 2.231 26.284 1.00 96.75 85 ASN A CA 1
ATOM 706 C C . ASN A 1 85 ? -17.559 2.615 25.072 1.00 96.75 85 ASN A C 1
ATOM 708 O O . ASN A 1 85 ? -17.769 3.807 24.847 1.00 96.75 85 ASN A O 1
ATOM 712 N N . GLY A 1 86 ? -18.035 1.640 24.287 1.00 96.69 86 GLY A N 1
ATOM 713 C CA . GLY A 1 86 ? -18.869 1.839 23.094 1.00 96.69 86 GLY A CA 1
ATOM 714 C C . GLY A 1 86 ? -18.107 2.244 21.825 1.00 96.69 86 GLY A C 1
ATOM 715 O O . GLY A 1 86 ? -18.725 2.519 20.799 1.00 96.69 86 GLY A O 1
ATOM 716 N N . GLN A 1 87 ? -16.772 2.314 21.859 1.00 97.62 87 GLN A N 1
ATOM 717 C CA . GLN A 1 87 ? -15.952 2.511 20.657 1.00 97.62 87 GLN A CA 1
ATOM 718 C C . GLN A 1 87 ? -15.670 1.170 19.976 1.00 97.62 87 GLN A C 1
ATOM 720 O O . GLN A 1 87 ? -15.675 0.131 20.624 1.00 97.62 87 GLN A O 1
ATOM 725 N N . SER A 1 88 ? -15.391 1.183 18.674 1.00 96.31 88 SER A N 1
ATOM 726 C CA . SER A 1 88 ? -15.057 -0.024 17.912 1.00 96.31 88 SER A CA 1
ATOM 727 C C . SER A 1 88 ? -13.645 0.043 17.353 1.00 96.31 88 SER A C 1
ATOM 729 O O . SER A 1 88 ? -13.190 1.102 16.919 1.00 96.31 88 SER A O 1
ATOM 731 N N . VAL A 1 89 ? -12.971 -1.101 17.341 1.00 95.88 89 VAL A N 1
ATOM 732 C CA . VAL A 1 89 ? -11.637 -1.273 16.755 1.00 95.88 89 VAL A CA 1
ATOM 733 C C . VAL A 1 89 ? -11.633 -2.452 15.791 1.00 95.88 89 VAL A C 1
ATOM 735 O O . VAL A 1 89 ? -12.509 -3.310 15.863 1.00 95.88 89 VAL A O 1
ATOM 738 N N . ASP A 1 90 ? -10.650 -2.508 14.896 1.00 95.06 90 ASP A N 1
ATOM 739 C CA . ASP A 1 90 ? -10.430 -3.679 14.046 1.00 95.06 90 ASP A CA 1
ATOM 740 C C . ASP A 1 90 ? -10.243 -4.938 14.906 1.00 95.06 90 ASP A C 1
ATOM 742 O O . ASP A 1 90 ? -9.345 -4.990 15.745 1.00 95.06 90 ASP A O 1
ATOM 746 N N . SER A 1 91 ? -11.051 -5.976 14.696 1.00 95.25 91 SER A N 1
ATOM 747 C CA . SER A 1 91 ? -10.976 -7.215 15.478 1.00 95.25 91 SER A CA 1
ATOM 748 C C . SER A 1 91 ? -9.588 -7.871 15.437 1.00 95.25 91 SER A C 1
ATOM 750 O O . SER A 1 91 ? -9.196 -8.551 16.393 1.00 95.25 91 SER A O 1
ATOM 752 N N . ARG A 1 92 ? -8.817 -7.650 14.363 1.00 92.94 92 ARG A N 1
ATOM 753 C CA . ARG A 1 92 ? -7.468 -8.211 14.189 1.00 92.94 92 ARG A CA 1
ATOM 754 C C . ARG A 1 92 ? -6.482 -7.712 15.246 1.00 92.94 92 ARG A C 1
ATOM 756 O O . ARG A 1 92 ? -5.610 -8.478 15.644 1.00 92.94 92 ARG A O 1
ATOM 763 N N . ILE A 1 93 ? -6.638 -6.483 15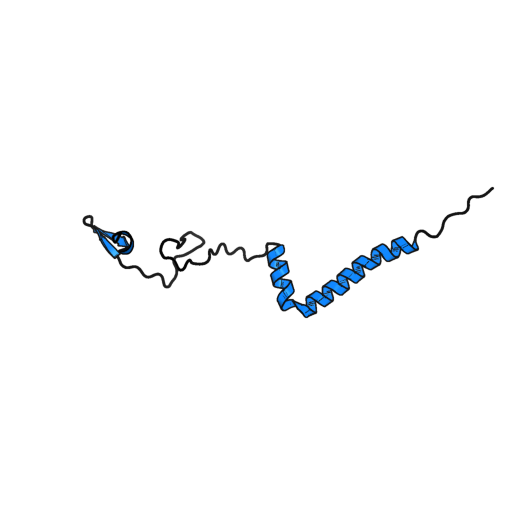.754 1.00 93.31 93 ILE A N 1
ATOM 764 C CA . ILE A 1 93 ? -5.704 -5.908 16.745 1.00 93.31 93 ILE A CA 1
ATOM 765 C C . ILE A 1 93 ? -5.979 -6.381 18.177 1.00 93.31 93 ILE A C 1
ATOM 767 O O . ILE A 1 93 ? -5.135 -6.208 19.049 1.00 93.31 93 ILE A O 1
ATOM 771 N N . CYS A 1 94 ? -7.151 -6.965 18.434 1.00 86.44 94 CYS A N 1
ATOM 772 C CA . CYS A 1 94 ? -7.522 -7.489 19.750 1.00 86.44 94 CYS A CA 1
ATOM 773 C C . CYS A 1 94 ? -7.144 -8.963 19.947 1.00 86.44 94 CYS A C 1
ATOM 775 O O . CYS A 1 94 ? -7.305 -9.480 21.048 1.00 86.44 94 CYS A O 1
ATOM 777 N N . SER A 1 95 ? -6.696 -9.644 18.888 1.00 67.50 95 SER A N 1
ATOM 778 C CA . SER A 1 95 ? -6.507 -11.103 18.858 1.00 67.50 95 SER A CA 1
ATOM 779 C C . SER A 1 95 ? -5.051 -11.551 19.077 1.00 67.50 95 SER A C 1
ATOM 781 O O . SER A 1 95 ? -4.708 -12.673 18.710 1.00 67.50 95 SER A O 1
ATOM 783 N N . SER A 1 96 ? -4.193 -10.683 19.624 1.00 56.94 96 SER A N 1
ATOM 784 C CA . SER A 1 96 ? -2.773 -10.967 19.900 1.00 56.94 96 SER A CA 1
ATOM 785 C C . SER A 1 96 ? -2.552 -11.750 21.189 1.00 56.94 96 SER A C 1
ATOM 787 O O . SER A 1 96 ? -3.106 -11.300 22.219 1.00 56.94 96 SER A O 1
#

Radius of gyration: 31.85 Å; chains: 1; bounding box: 82×44×73 Å